Protein AF-A0A519J2W8-F1 (afdb_monomer)

Sequence (100 aa):
MIGMLSAALAAVIVAIVALAGIVGWGGRVSCAQRIGLCVMAAGLVWAGPARFMGYPPGLGDLLFVAGIVIHLGAVYGPAMWRKVDALDGEADGRVSLRRR

Structure (mmCIF, N/CA/C/O backbone):
data_AF-A0A519J2W8-F1
#
_entry.id   AF-A0A519J2W8-F1
#
loop_
_atom_site.group_PDB
_atom_site.id
_atom_site.type_symbol
_atom_site.label_atom_id
_atom_site.label_alt_id
_atom_site.label_comp_id
_atom_site.label_asym_id
_atom_site.label_entity_id
_atom_site.label_seq_id
_atom_site.pdbx_PDB_ins_code
_atom_site.Cartn_x
_atom_site.Cartn_y
_atom_site.Cartn_z
_atom_site.occupancy
_atom_site.B_iso_or_equiv
_atom_site.auth_seq_id
_atom_site.auth_comp_id
_atom_site.auth_asym_id
_atom_site.auth_atom_id
_atom_site.pdbx_PDB_model_num
ATOM 1 N N . MET A 1 1 ? 13.151 12.698 -20.602 1.00 57.22 1 MET A N 1
ATOM 2 C CA . MET A 1 1 ? 12.209 13.508 -19.788 1.00 57.22 1 MET A CA 1
ATOM 3 C C . MET A 1 1 ? 11.157 12.664 -19.073 1.00 57.22 1 MET A C 1
ATOM 5 O O . MET A 1 1 ? 11.083 12.752 -17.857 1.00 57.22 1 MET A O 1
ATOM 9 N N . ILE A 1 2 ? 10.398 11.810 -19.770 1.00 64.00 2 ILE A N 1
ATOM 10 C CA . ILE A 1 2 ? 9.303 11.018 -19.165 1.00 64.00 2 ILE A CA 1
ATOM 11 C C . ILE A 1 2 ? 9.792 10.057 -18.059 1.00 64.00 2 ILE A C 1
ATOM 13 O O . ILE A 1 2 ? 9.179 9.984 -16.997 1.00 64.00 2 ILE A O 1
ATOM 17 N N . GLY A 1 3 ? 10.941 9.395 -18.243 1.00 59.34 3 GLY A N 1
ATOM 18 C CA . GLY A 1 3 ? 11.520 8.510 -17.218 1.00 59.34 3 GLY A CA 1
ATOM 19 C C . GLY A 1 3 ? 11.978 9.231 -15.941 1.00 59.34 3 GLY A C 1
ATOM 20 O O . GLY A 1 3 ? 11.815 8.703 -14.846 1.00 59.34 3 GLY A O 1
ATOM 21 N N . MET A 1 4 ? 12.477 10.469 -16.053 1.00 63.38 4 MET A N 1
ATOM 22 C CA . MET A 1 4 ? 12.866 11.280 -14.888 1.00 63.38 4 MET A CA 1
ATOM 23 C C . MET A 1 4 ? 11.647 11.771 -14.105 1.00 63.38 4 MET A C 1
ATOM 25 O O . MET A 1 4 ? 11.649 11.702 -12.882 1.00 63.38 4 MET A O 1
ATOM 29 N N . LEU A 1 5 ? 10.592 12.211 -14.801 1.00 63.22 5 LEU A N 1
ATOM 30 C CA . LEU A 1 5 ? 9.321 12.602 -14.173 1.00 63.22 5 LEU A CA 1
ATOM 31 C C . LEU A 1 5 ? 8.696 11.440 -13.398 1.00 63.22 5 LEU A C 1
ATOM 33 O O . LEU A 1 5 ? 8.178 11.616 -12.304 1.00 63.22 5 LEU A O 1
ATOM 37 N N . SER A 1 6 ? 8.816 10.241 -13.947 1.00 62.03 6 SER A N 1
ATOM 38 C CA . SER A 1 6 ? 8.302 9.004 -13.370 1.00 62.03 6 SER A CA 1
ATOM 39 C C . SER A 1 6 ? 9.054 8.540 -12.134 1.00 62.03 6 SER A C 1
ATOM 41 O O . SER A 1 6 ? 8.445 8.189 -11.125 1.00 62.03 6 SER A O 1
ATOM 43 N N . ALA A 1 7 ? 10.385 8.585 -12.192 1.00 65.62 7 ALA A N 1
ATOM 44 C CA . ALA A 1 7 ? 11.236 8.304 -11.046 1.00 65.62 7 ALA A CA 1
ATOM 45 C C . ALA A 1 7 ? 11.028 9.342 -9.932 1.00 65.62 7 ALA A C 1
ATOM 47 O O . ALA A 1 7 ? 10.941 8.975 -8.763 1.00 65.62 7 ALA A O 1
ATOM 48 N N . ALA A 1 8 ? 10.876 10.622 -10.290 1.00 66.94 8 ALA A N 1
ATOM 49 C CA . ALA A 1 8 ? 10.555 11.682 -9.340 1.00 66.94 8 ALA A CA 1
ATOM 50 C C . ALA A 1 8 ? 9.183 11.460 -8.688 1.00 66.94 8 ALA A C 1
ATOM 52 O O . ALA A 1 8 ? 9.062 11.578 -7.472 1.00 66.94 8 ALA A O 1
ATOM 53 N N . LEU A 1 9 ? 8.168 11.064 -9.462 1.00 66.81 9 LEU A N 1
ATOM 54 C CA . LEU A 1 9 ? 6.841 10.748 -8.935 1.00 66.81 9 LEU A CA 1
ATOM 55 C C . LEU A 1 9 ? 6.890 9.557 -7.967 1.00 66.81 9 LEU A C 1
ATOM 57 O O . LEU A 1 9 ? 6.323 9.624 -6.879 1.00 66.81 9 LEU A O 1
ATOM 61 N N . ALA A 1 10 ? 7.613 8.492 -8.325 1.00 66.25 10 ALA A N 1
ATOM 62 C CA . ALA A 1 10 ? 7.809 7.337 -7.454 1.00 66.25 10 ALA A CA 1
ATOM 63 C C . ALA A 1 10 ? 8.539 7.723 -6.158 1.00 66.25 10 ALA A C 1
ATOM 65 O O . ALA A 1 10 ? 8.106 7.334 -5.076 1.00 66.25 10 ALA A O 1
ATOM 66 N N . ALA A 1 11 ? 9.592 8.540 -6.244 1.00 68.38 11 ALA A N 1
ATOM 67 C CA . ALA A 1 11 ? 10.324 9.036 -5.082 1.00 68.38 11 ALA A CA 1
ATOM 68 C C . ALA A 1 11 ? 9.446 9.906 -4.170 1.00 68.38 11 ALA A C 1
ATOM 70 O O . ALA A 1 11 ? 9.509 9.767 -2.953 1.00 68.38 11 ALA A O 1
ATOM 71 N N . VAL A 1 12 ? 8.583 10.751 -4.742 1.00 70.25 12 VAL A N 1
ATOM 72 C CA . VAL A 1 12 ? 7.613 11.556 -3.987 1.00 70.25 12 VAL A CA 1
ATOM 73 C C . VAL A 1 12 ? 6.585 10.663 -3.294 1.00 70.25 12 VAL A C 1
ATOM 75 O O . VAL A 1 12 ? 6.322 10.858 -2.111 1.00 70.25 12 VAL A O 1
ATOM 78 N N . ILE A 1 13 ? 6.047 9.646 -3.975 1.00 70.44 13 ILE A N 1
ATOM 79 C CA . ILE A 1 13 ? 5.098 8.702 -3.365 1.00 70.44 13 ILE A CA 1
ATOM 80 C C . ILE A 1 13 ? 5.771 7.930 -2.225 1.00 70.44 13 ILE A C 1
ATOM 82 O O . ILE A 1 13 ? 5.209 7.839 -1.138 1.00 70.44 13 ILE A O 1
ATOM 86 N N . VAL A 1 14 ? 6.995 7.438 -2.425 1.00 71.75 14 VAL A N 1
ATOM 87 C CA . VAL A 1 14 ? 7.770 6.754 -1.378 1.00 71.75 14 VAL A CA 1
ATOM 88 C C . VAL A 1 14 ? 8.081 7.696 -0.211 1.00 71.75 14 VAL A C 1
ATOM 90 O O . VAL A 1 14 ? 7.949 7.288 0.939 1.00 71.75 14 VAL A O 1
ATOM 93 N N . ALA A 1 15 ? 8.431 8.957 -0.473 1.00 66.44 15 ALA A N 1
ATOM 9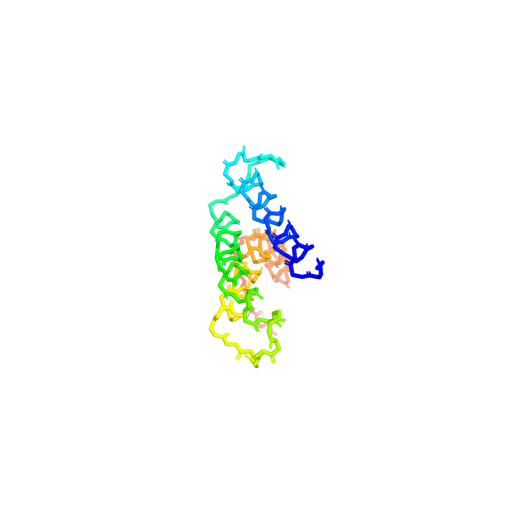4 C CA . ALA A 1 15 ? 8.692 9.955 0.562 1.00 66.44 15 ALA A CA 1
ATOM 95 C C . ALA A 1 15 ? 7.433 10.288 1.372 1.00 66.44 15 ALA A C 1
ATOM 97 O O . ALA A 1 15 ? 7.501 10.363 2.595 1.00 66.44 15 ALA A O 1
ATOM 98 N N . ILE A 1 16 ? 6.275 10.424 0.720 1.00 67.12 16 ILE A N 1
ATOM 99 C CA . ILE A 1 16 ? 4.982 10.631 1.388 1.00 67.12 16 ILE A CA 1
ATOM 100 C C . ILE A 1 16 ? 4.618 9.405 2.227 1.00 67.12 16 ILE A C 1
ATOM 102 O O . ILE A 1 16 ? 4.200 9.547 3.372 1.00 67.12 16 ILE A O 1
ATOM 106 N N . VAL A 1 17 ? 4.827 8.201 1.696 1.00 65.19 17 VAL A N 1
ATOM 107 C CA . VAL A 1 17 ? 4.604 6.947 2.421 1.00 65.19 17 VAL A CA 1
ATOM 108 C C . VAL A 1 17 ? 5.532 6.834 3.637 1.00 65.19 17 VAL A C 1
ATOM 110 O O . VAL A 1 17 ? 5.082 6.447 4.715 1.00 65.19 17 VAL A O 1
ATOM 113 N N . ALA A 1 18 ? 6.800 7.223 3.504 1.00 65.38 18 ALA A N 1
ATOM 114 C CA . ALA A 1 18 ? 7.758 7.266 4.602 1.00 65.38 18 ALA A CA 1
ATOM 115 C C . ALA A 1 18 ? 7.385 8.337 5.644 1.00 65.38 18 ALA A C 1
ATOM 117 O O . ALA A 1 18 ? 7.403 8.065 6.840 1.00 65.38 18 ALA A O 1
ATOM 118 N N . LEU A 1 19 ? 6.972 9.534 5.224 1.00 64.12 19 LEU A N 1
ATOM 119 C CA . LEU A 1 19 ? 6.521 10.602 6.124 1.00 64.12 19 LEU A CA 1
ATOM 120 C C . LEU A 1 19 ? 5.238 10.212 6.877 1.00 64.12 19 LEU A C 1
ATOM 122 O O . LEU A 1 19 ? 5.155 10.368 8.096 1.00 64.12 19 LEU A O 1
ATOM 126 N N . ALA A 1 20 ? 4.257 9.634 6.190 1.00 61.81 20 ALA A N 1
ATOM 127 C CA . ALA A 1 20 ? 3.012 9.191 6.809 1.00 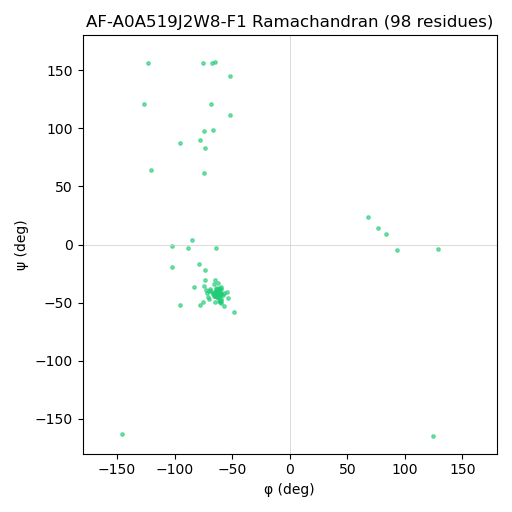61.81 20 ALA A CA 1
ATOM 128 C C . ALA A 1 20 ? 3.230 7.967 7.719 1.00 61.81 20 ALA A C 1
ATOM 130 O O . ALA A 1 20 ? 2.764 7.938 8.856 1.00 61.81 20 ALA A O 1
ATOM 131 N N . GLY A 1 21 ? 3.966 6.958 7.244 1.00 57.69 21 GLY A N 1
ATOM 132 C CA . GLY A 1 21 ? 4.144 5.680 7.934 1.00 57.69 21 GLY A CA 1
ATOM 133 C C . GLY A 1 21 ? 5.230 5.675 9.013 1.00 57.69 21 GLY A C 1
ATOM 134 O O . GLY A 1 21 ? 5.060 5.025 10.044 1.00 57.69 21 GLY A O 1
ATOM 135 N N . ILE A 1 22 ? 6.342 6.384 8.807 1.00 59.84 22 ILE A N 1
ATOM 136 C CA . ILE A 1 22 ? 7.493 6.393 9.728 1.00 59.84 22 ILE A CA 1
ATOM 137 C C . ILE A 1 22 ? 7.391 7.580 10.682 1.00 59.84 22 ILE A C 1
ATOM 139 O O . ILE A 1 22 ? 7.423 7.382 11.897 1.00 59.84 22 ILE A O 1
ATOM 143 N N . VAL A 1 23 ? 7.204 8.790 10.143 1.00 59.31 23 VAL A N 1
ATOM 144 C CA . VAL A 1 23 ? 7.177 10.034 10.937 1.00 59.31 23 VAL A CA 1
ATOM 145 C C . VAL A 1 23 ? 5.831 10.227 11.650 1.00 59.31 23 VAL A C 1
ATOM 147 O O . VAL A 1 23 ? 5.750 10.967 12.626 1.00 59.31 23 VAL A O 1
ATOM 150 N N . GLY A 1 24 ? 4.775 9.513 11.238 1.00 59.34 24 GLY A N 1
ATOM 151 C CA . GLY A 1 24 ? 3.440 9.655 11.833 1.00 59.34 24 GLY A CA 1
ATOM 152 C C . GLY A 1 24 ? 2.809 11.013 11.522 1.00 59.34 24 GLY A C 1
ATOM 153 O O . GLY A 1 24 ? 1.958 11.501 12.270 1.00 59.34 24 GLY A O 1
ATOM 154 N N . TRP A 1 25 ? 3.248 11.642 10.430 1.00 52.31 25 TRP A N 1
ATOM 155 C CA . TRP A 1 25 ? 2.744 12.930 9.984 1.00 52.31 25 TRP A CA 1
ATOM 156 C C . TRP A 1 25 ? 1.282 12.757 9.544 1.00 52.31 25 TRP A C 1
ATOM 158 O O . TRP A 1 25 ? 1.008 12.247 8.461 1.00 52.31 25 TRP A O 1
ATOM 168 N N . GLY A 1 26 ? 0.342 13.105 10.429 1.00 54.69 26 GLY A N 1
ATOM 169 C CA . GLY A 1 26 ? -1.099 12.864 10.252 1.00 54.69 26 GLY A CA 1
ATOM 170 C C . GLY A 1 26 ? -1.802 12.173 11.431 1.00 54.69 26 GLY A C 1
ATOM 171 O O . GLY A 1 26 ? -3.022 12.039 11.398 1.00 54.69 26 GLY A O 1
ATOM 172 N N . GLY A 1 27 ? -1.078 11.762 12.483 1.00 63.03 27 GLY A N 1
ATOM 173 C CA . GLY A 1 27 ? -1.654 11.210 13.720 1.00 63.03 27 GLY A CA 1
ATOM 174 C C . GLY A 1 27 ? -1.123 9.820 14.093 1.00 63.03 27 GLY A C 1
ATOM 175 O O . GLY A 1 27 ? -0.095 9.366 13.590 1.00 63.03 27 GLY A O 1
ATOM 176 N N . ARG A 1 28 ? -1.814 9.114 15.006 1.00 64.75 28 ARG A N 1
ATOM 177 C CA . ARG A 1 28 ? -1.439 7.747 15.431 1.00 64.75 28 ARG A CA 1
ATOM 178 C C . ARG A 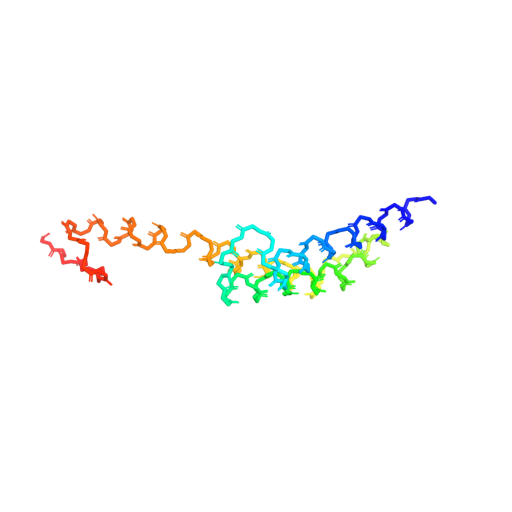1 28 ? -1.764 6.733 14.329 1.00 64.75 28 ARG A C 1
ATOM 180 O O . ARG A 1 28 ? -2.799 6.078 14.368 1.00 64.75 28 ARG A O 1
ATOM 187 N N . VAL A 1 29 ? -0.861 6.593 13.363 1.00 66.25 29 VAL A N 1
ATOM 188 C CA . VAL A 1 29 ? -0.924 5.537 12.344 1.00 66.25 29 VAL A CA 1
ATOM 189 C C . VAL A 1 29 ? -0.673 4.184 13.013 1.00 66.25 29 VAL A C 1
ATOM 191 O O . VAL A 1 29 ? 0.380 3.982 13.631 1.00 66.25 29 VAL A O 1
ATOM 194 N N . SER A 1 30 ? -1.640 3.269 12.913 1.00 74.19 30 SER A N 1
ATOM 195 C CA . SER A 1 30 ? -1.563 1.938 13.524 1.00 74.19 30 SER A CA 1
ATOM 196 C C . SER A 1 30 ? -0.486 1.077 12.855 1.00 74.19 30 SER A C 1
ATOM 198 O O . SER A 1 30 ? -0.130 1.294 11.696 1.00 74.19 30 SER A O 1
ATOM 200 N N . CYS A 1 31 ? 0.036 0.071 13.564 1.00 78.00 31 CYS A N 1
ATOM 201 C CA . CYS A 1 31 ? 1.067 -0.823 13.020 1.00 78.00 31 CYS A CA 1
ATOM 202 C C . CYS A 1 31 ? 0.629 -1.460 11.684 1.00 78.00 31 CYS A C 1
ATOM 204 O O . CYS A 1 31 ? 1.390 -1.470 10.720 1.00 78.00 31 CYS A O 1
ATOM 206 N N . ALA A 1 32 ? -0.636 -1.878 11.580 1.00 74.75 32 ALA A N 1
ATOM 207 C CA . ALA A 1 32 ? -1.198 -2.445 10.354 1.00 74.75 32 ALA A CA 1
ATOM 208 C C . ALA A 1 32 ? -1.223 -1.443 9.182 1.00 74.75 32 ALA A C 1
ATOM 210 O O . ALA A 1 32 ? -0.869 -1.799 8.059 1.00 74.75 32 ALA A O 1
ATOM 211 N N . GLN A 1 33 ? -1.566 -0.174 9.439 1.00 75.38 33 GLN A N 1
ATOM 212 C CA . GLN A 1 33 ? -1.532 0.876 8.413 1.00 75.38 33 GLN A CA 1
ATOM 213 C C . GLN A 1 33 ? -0.109 1.132 7.907 1.00 75.38 33 GLN A C 1
ATOM 215 O O . GLN A 1 33 ? 0.078 1.328 6.705 1.00 75.38 33 GLN A O 1
ATOM 220 N N . ARG A 1 34 ? 0.886 1.098 8.808 1.00 77.81 34 ARG A N 1
ATOM 221 C CA . ARG A 1 34 ? 2.310 1.241 8.464 1.00 77.81 34 ARG A CA 1
ATOM 222 C C . ARG A 1 34 ? 2.799 0.079 7.604 1.00 77.81 34 ARG A C 1
ATOM 224 O O . ARG A 1 34 ? 3.477 0.314 6.612 1.00 77.81 34 ARG A O 1
ATOM 231 N N . ILE A 1 35 ? 2.416 -1.153 7.940 1.00 81.25 35 ILE A N 1
ATOM 232 C CA . ILE A 1 35 ? 2.753 -2.338 7.141 1.00 81.25 35 ILE A CA 1
ATOM 233 C C . ILE A 1 35 ? 2.171 -2.208 5.729 1.00 81.25 35 ILE A C 1
ATOM 235 O O . ILE A 1 35 ? 2.910 -2.364 4.762 1.00 81.25 35 ILE A O 1
ATOM 239 N N . GLY A 1 36 ? 0.886 -1.854 5.598 1.00 80.75 36 GLY A N 1
ATOM 240 C CA . GLY A 1 36 ? 0.254 -1.661 4.287 1.00 80.75 36 GLY A CA 1
ATOM 241 C C . GLY A 1 36 ? 0.956 -0.597 3.440 1.00 80.75 36 GLY A C 1
ATOM 242 O O . GLY A 1 36 ? 1.247 -0.827 2.269 1.00 80.75 36 GLY A O 1
ATOM 243 N N . LEU A 1 37 ? 1.325 0.525 4.063 1.00 80.56 37 LEU A N 1
ATOM 244 C CA . LEU A 1 37 ? 2.109 1.595 3.444 1.00 80.56 37 LEU A CA 1
ATOM 245 C C . LEU A 1 37 ? 3.478 1.104 2.946 1.00 80.56 37 LEU A C 1
ATOM 247 O O . LEU A 1 37 ? 3.816 1.311 1.781 1.00 80.56 37 LEU A O 1
ATOM 251 N N . CYS A 1 38 ? 4.245 0.410 3.789 1.00 81.06 38 CYS A N 1
ATOM 252 C CA . CYS A 1 38 ? 5.558 -0.121 3.417 1.00 81.06 38 CYS A CA 1
ATOM 253 C C . CYS A 1 38 ? 5.472 -1.149 2.280 1.00 81.06 38 CYS A C 1
ATOM 255 O O . CYS A 1 38 ? 6.264 -1.093 1.341 1.00 81.06 38 CYS A O 1
ATOM 257 N N . VAL A 1 39 ? 4.499 -2.062 2.338 1.00 82.69 39 VAL A N 1
ATOM 258 C CA . VAL A 1 39 ? 4.274 -3.080 1.299 1.00 82.69 39 VAL A CA 1
ATOM 259 C C . VAL A 1 39 ? 3.870 -2.424 -0.023 1.00 82.69 39 VAL A C 1
ATOM 261 O O . VAL A 1 39 ? 4.401 -2.780 -1.074 1.00 82.69 39 VAL A O 1
ATOM 264 N N . MET A 1 40 ? 3.005 -1.406 0.027 1.00 82.88 40 MET A N 1
ATOM 265 C CA . MET A 1 40 ? 2.615 -0.628 -1.148 1.00 82.88 40 MET A CA 1
ATOM 266 C C . MET A 1 40 ? 3.829 0.075 -1.769 1.00 82.88 40 MET A C 1
ATOM 268 O O . MET A 1 40 ? 4.061 -0.049 -2.969 1.00 82.88 40 MET A O 1
ATOM 272 N N . ALA A 1 41 ? 4.646 0.768 -0.969 1.00 80.06 41 ALA A N 1
ATOM 273 C CA . ALA A 1 41 ? 5.854 1.429 -1.466 1.00 80.06 41 ALA A CA 1
ATOM 274 C C . ALA A 1 41 ? 6.857 0.438 -2.072 1.00 80.06 41 ALA A C 1
ATOM 276 O O . ALA A 1 41 ? 7.401 0.708 -3.141 1.00 80.06 41 ALA A O 1
ATOM 277 N N . ALA A 1 42 ? 7.065 -0.722 -1.443 1.00 80.19 42 ALA A N 1
ATOM 278 C CA . ALA A 1 42 ? 7.929 -1.771 -1.981 1.00 80.19 42 ALA A CA 1
ATOM 279 C C . ALA A 1 42 ? 7.427 -2.276 -3.343 1.00 80.19 42 ALA A C 1
ATOM 281 O O . ALA A 1 42 ? 8.209 -2.391 -4.288 1.00 80.19 42 ALA A O 1
ATOM 282 N N . GLY A 1 43 ? 6.116 -2.507 -3.470 1.00 82.62 43 GLY A N 1
ATOM 283 C CA . GLY A 1 43 ? 5.487 -2.875 -4.737 1.00 82.62 43 GLY A CA 1
ATOM 284 C C . GLY A 1 43 ? 5.661 -1.807 -5.815 1.00 82.62 43 GLY A C 1
ATOM 285 O O . GLY A 1 43 ? 6.001 -2.135 -6.946 1.00 82.62 43 GLY A O 1
ATOM 286 N N . LEU A 1 44 ? 5.521 -0.526 -5.463 1.00 80.81 44 LEU A N 1
ATOM 287 C CA . LEU A 1 44 ? 5.702 0.585 -6.399 1.00 80.81 44 LEU A CA 1
ATOM 288 C C . LEU A 1 44 ? 7.150 0.703 -6.893 1.00 80.81 44 LEU A C 1
ATOM 290 O O . LEU A 1 44 ? 7.374 0.880 -8.088 1.00 80.81 44 LEU A O 1
ATOM 294 N N . VAL A 1 45 ? 8.129 0.595 -5.991 1.00 82.69 45 VAL A N 1
ATOM 295 C CA . VAL A 1 45 ? 9.558 0.657 -6.341 1.00 82.69 45 VAL A CA 1
ATOM 296 C C . VAL A 1 45 ? 9.946 -0.517 -7.237 1.00 82.69 45 VAL A C 1
ATOM 298 O O . VAL A 1 45 ? 10.716 -0.342 -8.179 1.00 82.69 45 VAL A O 1
ATOM 301 N N . TRP A 1 46 ? 9.382 -1.698 -6.983 1.00 82.88 46 TRP A N 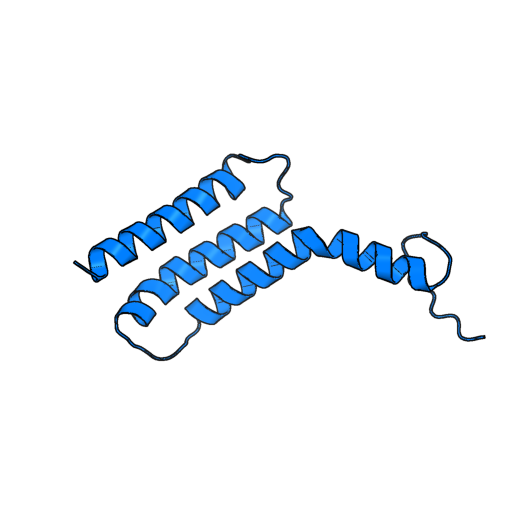1
ATOM 302 C CA . TRP A 1 46 ? 9.654 -2.886 -7.783 1.00 82.88 46 TRP A CA 1
ATOM 303 C C . TRP A 1 46 ? 8.938 -2.853 -9.143 1.00 82.88 46 TRP A C 1
ATOM 305 O O . TRP A 1 46 ? 9.560 -3.068 -10.182 1.00 82.88 46 TRP A O 1
ATOM 315 N N . ALA A 1 47 ? 7.637 -2.564 -9.167 1.00 82.50 47 ALA A N 1
ATOM 316 C CA . ALA A 1 47 ? 6.838 -2.574 -10.391 1.00 82.50 47 ALA A CA 1
ATOM 317 C C . ALA A 1 47 ? 7.110 -1.365 -11.288 1.00 82.50 47 ALA A C 1
ATOM 319 O O . ALA A 1 47 ? 7.091 -1.500 -12.511 1.00 82.50 47 ALA A O 1
ATOM 320 N N . GLY A 1 48 ? 7.372 -0.195 -10.698 1.00 78.50 48 GLY A N 1
ATOM 321 C CA . GLY A 1 48 ? 7.463 1.091 -11.386 1.00 78.50 48 GLY A CA 1
ATOM 322 C C . GLY A 1 48 ? 8.341 1.050 -12.639 1.00 78.50 48 GLY A C 1
ATOM 323 O O . GLY A 1 48 ? 7.823 1.301 -13.727 1.00 78.50 48 GLY A O 1
ATOM 324 N N . PRO A 1 49 ? 9.630 0.671 -12.543 1.00 80.88 49 PRO A N 1
ATOM 325 C CA . PRO A 1 49 ? 10.514 0.601 -13.706 1.00 80.88 49 PRO A CA 1
ATOM 326 C C . PRO A 1 49 ? 9.991 -0.323 -14.816 1.00 80.88 49 PRO A C 1
ATOM 328 O O . PRO A 1 49 ? 10.027 0.044 -15.990 1.00 80.88 49 PRO A O 1
ATOM 331 N N . ALA A 1 50 ? 9.450 -1.491 -14.453 1.00 80.88 50 ALA A N 1
ATOM 332 C CA . ALA A 1 50 ? 8.906 -2.449 -15.412 1.00 80.88 50 ALA A CA 1
ATOM 333 C C . ALA A 1 50 ? 7.652 -1.904 -16.121 1.00 80.88 50 ALA A C 1
ATOM 335 O O . ALA A 1 50 ? 7.541 -2.019 -17.342 1.00 80.88 50 ALA A O 1
ATOM 336 N N . ARG A 1 51 ? 6.743 -1.238 -15.390 1.00 81.69 51 ARG A N 1
ATOM 337 C CA . ARG A 1 51 ? 5.578 -0.551 -15.980 1.00 81.69 51 ARG A CA 1
ATOM 338 C C . ARG A 1 51 ? 6.007 0.548 -16.948 1.00 81.69 51 ARG A C 1
ATOM 340 O O . ARG A 1 51 ? 5.431 0.665 -18.025 1.00 81.69 51 ARG A O 1
ATOM 347 N N . PHE A 1 52 ? 7.036 1.321 -16.595 1.00 76.50 52 PHE A N 1
ATOM 348 C CA . PHE A 1 52 ? 7.544 2.401 -17.447 1.00 76.50 52 PHE A CA 1
ATOM 349 C C . PHE A 1 52 ? 8.140 1.922 -18.762 1.00 76.50 52 PHE A C 1
ATOM 351 O O . PHE A 1 52 ? 8.065 2.630 -19.762 1.00 76.50 52 PHE A O 1
ATOM 358 N N . MET A 1 53 ? 8.702 0.720 -18.770 1.00 81.88 53 MET A N 1
ATOM 359 C CA . MET A 1 53 ? 9.217 0.085 -19.978 1.00 81.88 53 MET A CA 1
ATOM 360 C C . MET A 1 53 ? 8.134 -0.674 -20.766 1.00 81.88 53 MET A C 1
ATOM 362 O O . MET A 1 53 ? 8.450 -1.307 -21.768 1.00 81.88 53 MET A O 1
ATOM 366 N N . GLY A 1 54 ? 6.865 -0.615 -20.341 1.00 83.50 54 GLY A N 1
ATOM 367 C CA . GLY A 1 54 ? 5.743 -1.244 -21.040 1.00 83.50 54 GLY A CA 1
ATOM 368 C C . GLY A 1 54 ? 5.642 -2.761 -20.855 1.00 83.50 54 GLY A C 1
ATOM 369 O O . GLY A 1 54 ? 4.908 -3.411 -21.597 1.00 83.50 54 GLY A O 1
ATOM 370 N N . TYR A 1 55 ? 6.350 -3.345 -19.882 1.00 85.12 55 TYR A N 1
ATOM 371 C CA . TYR A 1 55 ? 6.228 -4.776 -19.585 1.00 85.12 55 TYR A CA 1
ATOM 372 C C . TYR A 1 55 ? 4.819 -5.120 -19.077 1.00 85.12 55 TYR A C 1
ATOM 374 O O . TYR A 1 55 ? 4.140 -4.243 -18.550 1.00 85.12 55 TYR A O 1
ATOM 382 N N . PRO A 1 56 ? 4.352 -6.377 -19.184 1.00 89.88 56 PRO A N 1
ATOM 383 C CA . PRO A 1 56 ? 3.055 -6.822 -18.652 1.00 89.88 56 PRO A CA 1
ATOM 384 C C . PRO A 1 56 ? 3.067 -6.992 -17.118 1.00 89.88 56 PRO A C 1
ATOM 386 O O . PRO A 1 56 ? 4.158 -7.148 -16.566 1.00 89.88 56 PRO A O 1
ATOM 389 N N . PRO A 1 57 ? 1.910 -6.924 -16.416 1.00 89.81 57 PRO A N 1
ATOM 390 C CA . PRO A 1 57 ? 1.805 -6.978 -14.945 1.00 89.81 57 PRO A CA 1
ATOM 391 C C . PRO A 1 57 ? 2.533 -8.165 -14.311 1.00 89.81 57 PRO A C 1
ATOM 393 O O . PRO A 1 57 ? 2.559 -9.251 -14.884 1.00 89.81 57 PRO A O 1
ATOM 396 N N . GLY A 1 58 ? 3.114 -7.966 -13.125 1.00 89.62 58 GLY A N 1
ATOM 397 C CA . GLY A 1 58 ? 3.894 -8.994 -12.433 1.00 89.62 58 GLY A CA 1
ATOM 398 C C . GLY A 1 58 ? 3.782 -8.950 -10.908 1.00 89.62 58 GLY A C 1
ATOM 399 O O . GLY A 1 58 ? 2.883 -8.334 -10.339 1.00 89.62 58 GLY A O 1
ATOM 400 N N . LEU A 1 59 ? 4.722 -9.611 -10.227 1.00 88.56 59 LEU A N 1
ATOM 401 C CA . LEU A 1 59 ? 4.712 -9.748 -8.763 1.00 88.56 59 LEU A CA 1
ATOM 402 C C . LEU A 1 59 ? 4.812 -8.407 -8.021 1.00 88.56 59 LEU A C 1
ATOM 404 O O . LEU A 1 59 ? 4.208 -8.255 -6.963 1.00 88.56 59 LEU A O 1
ATOM 408 N N . GLY A 1 60 ? 5.522 -7.421 -8.580 1.00 85.12 60 GLY A N 1
ATOM 409 C CA . GLY A 1 60 ? 5.581 -6.075 -8.002 1.00 85.12 60 GLY A CA 1
ATOM 410 C C . GLY A 1 60 ? 4.211 -5.387 -7.978 1.00 85.12 60 GLY A C 1
ATOM 411 O O . GLY A 1 60 ? 3.870 -4.729 -6.999 1.00 85.12 60 GLY A O 1
ATOM 412 N N . ASP A 1 61 ? 3.397 -5.583 -9.021 1.00 86.19 61 ASP A N 1
ATOM 413 C CA . ASP A 1 61 ? 2.039 -5.036 -9.100 1.00 86.19 61 ASP A CA 1
ATOM 414 C C . ASP A 1 61 ? 1.119 -5.711 -8.077 1.00 86.19 61 ASP A C 1
ATOM 416 O O . ASP A 1 61 ? 0.343 -5.043 -7.395 1.00 86.19 61 ASP A O 1
ATOM 420 N N . LEU A 1 62 ? 1.260 -7.030 -7.903 1.00 90.25 62 LEU A N 1
ATOM 421 C CA . LEU A 1 62 ? 0.546 -7.771 -6.864 1.00 90.25 62 LEU A CA 1
ATOM 422 C C . LEU A 1 62 ? 0.916 -7.263 -5.464 1.00 90.25 62 LEU A C 1
ATOM 424 O O . LEU A 1 62 ? 0.036 -7.071 -4.627 1.00 90.25 62 LEU A O 1
ATOM 428 N N . LEU A 1 63 ? 2.203 -7.004 -5.222 1.00 86.81 63 LEU A N 1
ATOM 429 C CA . LEU A 1 63 ? 2.690 -6.468 -3.953 1.00 86.81 63 LEU A CA 1
ATOM 430 C C . LEU A 1 63 ? 2.144 -5.056 -3.693 1.00 86.81 63 LEU A C 1
ATOM 432 O O . LEU A 1 63 ? 1.716 -4.754 -2.580 1.00 86.81 63 LEU A O 1
ATOM 436 N N . PHE A 1 64 ? 2.086 -4.217 -4.729 1.00 84.88 64 PHE A N 1
ATOM 437 C CA . PHE A 1 64 ? 1.492 -2.884 -4.650 1.00 84.88 64 PHE A CA 1
ATOM 438 C C . PHE A 1 64 ? 0.008 -2.953 -4.260 1.00 84.88 64 PHE A C 1
ATOM 440 O O . PHE A 1 64 ? -0.415 -2.304 -3.300 1.00 84.88 64 PHE A O 1
ATOM 447 N N . VAL A 1 65 ? -0.770 -3.800 -4.943 1.00 89.44 65 VAL A N 1
ATOM 448 C CA . VAL A 1 65 ? -2.199 -4.004 -4.657 1.00 89.44 65 VAL A CA 1
ATOM 449 C C . VAL A 1 65 ? -2.413 -4.596 -3.263 1.00 89.44 65 VAL A C 1
ATOM 451 O O . VAL A 1 65 ? -3.290 -4.138 -2.533 1.00 89.44 65 VAL A O 1
ATOM 454 N N . ALA A 1 66 ? -1.592 -5.561 -2.844 1.00 87.88 66 ALA A N 1
ATOM 455 C CA . ALA A 1 66 ? -1.656 -6.124 -1.497 1.00 87.88 66 ALA A CA 1
ATOM 456 C C . ALA A 1 66 ? -1.436 -5.046 -0.423 1.00 87.88 66 ALA A C 1
ATOM 458 O O . ALA A 1 66 ? -2.184 -4.985 0.553 1.00 87.88 66 ALA A O 1
ATOM 459 N N . GLY A 1 67 ? -0.468 -4.149 -0.629 1.00 84.88 67 GLY A N 1
ATOM 460 C CA . GLY A 1 67 ? -0.235 -3.009 0.256 1.00 84.88 67 GLY A CA 1
ATOM 461 C C . GLY A 1 67 ? -1.447 -2.080 0.370 1.00 84.88 67 GLY A C 1
ATOM 462 O O . GLY A 1 67 ? -1.825 -1.702 1.481 1.00 84.88 67 GLY A O 1
ATOM 463 N N . ILE A 1 68 ? -2.112 -1.787 -0.755 1.00 83.62 68 ILE A N 1
ATOM 464 C CA . ILE A 1 68 ? -3.361 -1.006 -0.788 1.00 83.62 68 ILE A CA 1
ATOM 465 C C . ILE A 1 68 ? -4.455 -1.686 0.039 1.00 83.62 68 ILE A C 1
ATOM 467 O O . ILE A 1 68 ? -5.086 -1.037 0.873 1.00 83.62 68 ILE A O 1
ATOM 471 N N . VAL A 1 69 ? -4.667 -2.990 -0.158 1.00 87.00 69 VAL A N 1
ATOM 472 C CA . VAL A 1 69 ? -5.703 -3.753 0.556 1.00 87.00 69 VAL A CA 1
ATOM 473 C C . VAL A 1 69 ? -5.439 -3.767 2.059 1.00 87.00 69 VAL A C 1
ATOM 475 O O . VAL A 1 69 ? -6.354 -3.508 2.839 1.00 87.00 69 VAL A O 1
ATOM 478 N N . ILE A 1 70 ? -4.195 -4.008 2.479 1.00 84.88 70 ILE A N 1
ATOM 479 C CA . ILE A 1 70 ? -3.815 -3.995 3.899 1.00 84.88 70 ILE A CA 1
ATOM 480 C C . ILE A 1 70 ? -4.046 -2.605 4.498 1.00 84.88 70 ILE A C 1
ATOM 482 O O . ILE A 1 70 ? -4.607 -2.487 5.587 1.00 84.88 70 ILE A O 1
ATOM 486 N N . HIS A 1 71 ? -3.649 -1.545 3.789 1.00 81.75 71 HIS A N 1
ATOM 487 C CA . HIS A 1 71 ? -3.817 -0.180 4.272 1.00 81.75 71 HIS A CA 1
ATOM 488 C C . HIS A 1 71 ? -5.299 0.198 4.407 1.00 81.75 71 HIS A C 1
ATOM 490 O O . HIS A 1 71 ? -5.725 0.644 5.473 1.00 81.75 71 HIS A O 1
ATOM 496 N N . LEU A 1 72 ? -6.102 -0.041 3.368 1.00 82.31 72 LEU A N 1
ATOM 497 C CA . LEU A 1 72 ? -7.544 0.213 3.380 1.00 82.31 72 LEU A CA 1
ATOM 498 C C . LEU A 1 72 ? -8.257 -0.623 4.441 1.00 82.31 72 LEU A C 1
ATOM 500 O O . LEU A 1 72 ? -9.094 -0.095 5.167 1.00 82.31 72 LEU A O 1
ATOM 504 N N . GLY A 1 73 ? -7.898 -1.899 4.579 1.00 82.88 73 GLY A N 1
ATOM 505 C CA . GLY A 1 73 ? -8.424 -2.773 5.623 1.00 82.88 73 GLY A CA 1
ATOM 506 C C . GLY A 1 73 ? -8.091 -2.256 7.020 1.00 82.88 73 GLY A C 1
ATOM 507 O O . GLY A 1 73 ? -8.938 -2.274 7.905 1.00 82.88 73 GLY A O 1
ATOM 508 N N . ALA A 1 74 ? -6.898 -1.705 7.225 1.00 82.56 74 ALA A N 1
ATOM 509 C CA . ALA A 1 74 ? -6.525 -1.131 8.511 1.00 82.56 74 ALA A CA 1
ATOM 510 C C . ALA A 1 74 ? -7.213 0.221 8.798 1.00 82.56 74 ALA A C 1
ATOM 512 O O . ALA A 1 74 ? -7.473 0.534 9.958 1.00 82.56 74 ALA A O 1
ATOM 513 N N . VAL A 1 75 ? -7.517 1.020 7.767 1.00 81.19 75 VAL A N 1
ATOM 514 C CA . VAL A 1 75 ? -8.233 2.306 7.894 1.00 81.19 75 VAL A CA 1
ATOM 515 C C . VAL A 1 75 ? -9.735 2.092 8.092 1.00 81.19 75 VAL A C 1
ATOM 517 O O . VAL A 1 75 ? -10.324 2.630 9.028 1.00 81.19 75 VAL A O 1
ATOM 520 N N . TYR A 1 76 ? -10.361 1.313 7.213 1.00 79.69 76 TYR A N 1
ATOM 521 C CA . TYR A 1 76 ? -11.815 1.180 7.127 1.00 79.69 76 TYR A CA 1
ATOM 522 C C . TYR A 1 76 ? -12.349 -0.102 7.757 1.00 79.69 76 TYR A C 1
ATOM 524 O O . TYR A 1 76 ? -13.524 -0.145 8.114 1.00 79.69 76 TYR A O 1
ATOM 532 N N . GLY A 1 77 ? -11.514 -1.125 7.951 1.00 80.50 77 GLY A N 1
ATOM 533 C CA . GLY A 1 77 ? -11.919 -2.405 8.535 1.00 80.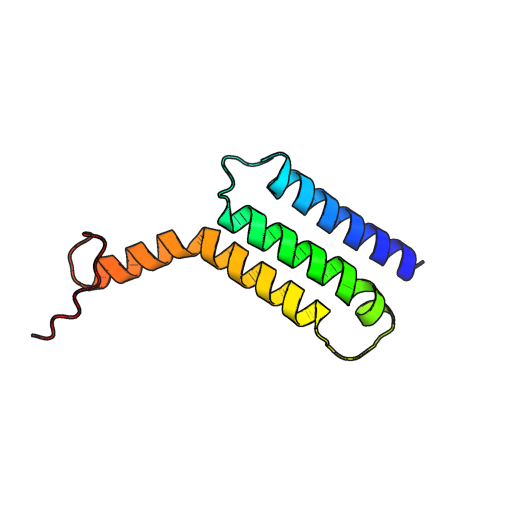50 77 GLY A CA 1
ATOM 534 C C . GLY A 1 77 ? -12.615 -2.268 9.887 1.00 80.50 77 GLY A C 1
ATOM 535 O O . GLY A 1 77 ? -13.691 -2.839 10.034 1.00 80.50 77 GLY A O 1
ATOM 536 N N . PRO A 1 78 ? -12.120 -1.460 10.847 1.00 78.94 78 PRO A N 1
ATOM 537 C CA . PRO A 1 78 ? -12.823 -1.255 12.113 1.00 78.94 78 PRO A CA 1
ATOM 538 C C . PRO A 1 78 ? -14.218 -0.635 11.942 1.00 78.94 78 PRO A C 1
ATOM 540 O O . PRO A 1 78 ? -15.154 -1.007 12.645 1.00 78.94 78 PRO A O 1
ATOM 543 N N . ALA A 1 79 ? -14.379 0.299 11.000 1.00 78.94 79 ALA A N 1
ATOM 544 C CA . ALA A 1 79 ? -15.667 0.934 10.723 1.00 78.94 79 ALA A CA 1
ATOM 545 C C . ALA A 1 79 ? -16.632 -0.01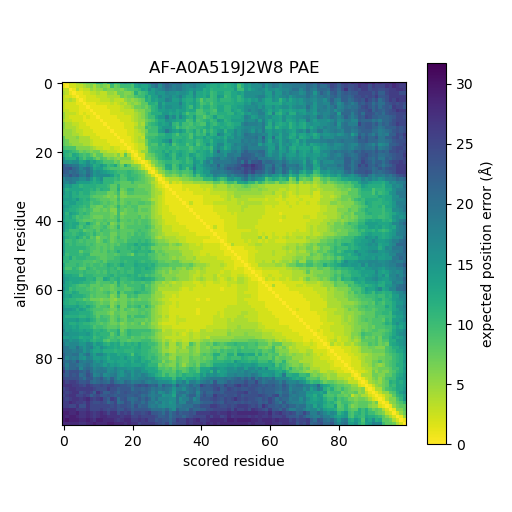9 10.002 1.00 78.94 79 ALA A C 1
ATOM 547 O O . ALA A 1 79 ? -17.821 -0.041 10.313 1.00 78.94 79 ALA A O 1
ATOM 548 N N . MET A 1 80 ? -16.123 -0.824 9.065 1.00 78.06 80 MET A N 1
ATOM 549 C CA . MET A 1 80 ? -16.890 -1.882 8.409 1.00 78.06 80 MET A CA 1
ATOM 550 C C . MET A 1 80 ? -17.323 -2.944 9.415 1.00 78.06 80 MET A C 1
ATOM 552 O O . MET A 1 80 ? -18.493 -3.305 9.430 1.00 78.06 80 MET A O 1
ATOM 556 N N . TRP A 1 81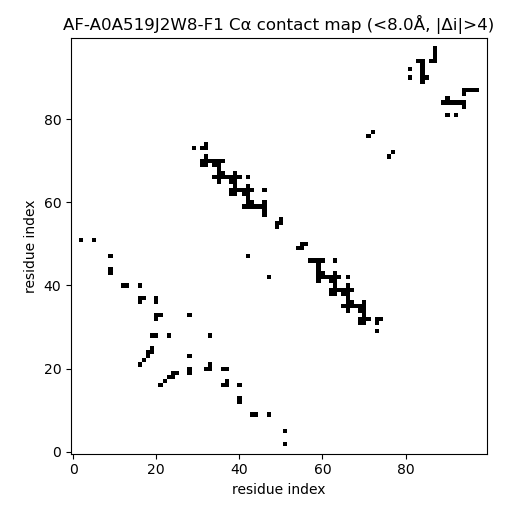 ? -16.420 -3.378 10.297 1.00 77.94 81 TRP A N 1
ATOM 557 C CA . TRP A 1 81 ? -16.719 -4.365 11.328 1.00 77.94 81 TRP A CA 1
ATOM 558 C C . TRP A 1 81 ? -17.826 -3.880 12.254 1.00 77.94 81 TRP A C 1
ATOM 560 O O . TRP A 1 81 ? -18.802 -4.587 12.422 1.00 77.94 81 TRP A O 1
ATOM 570 N N . ARG A 1 82 ? -17.759 -2.636 12.747 1.00 77.25 82 ARG A N 1
ATOM 571 C CA . ARG A 1 82 ? -18.837 -2.053 13.569 1.00 77.25 82 ARG A CA 1
ATOM 572 C C . ARG A 1 82 ? -20.185 -1.995 12.857 1.00 77.25 82 ARG A C 1
ATOM 574 O O . ARG A 1 82 ? -21.213 -2.152 13.499 1.00 77.25 82 ARG A O 1
ATOM 581 N N . LYS A 1 83 ? -20.194 -1.733 11.547 1.00 78.19 83 LYS A N 1
ATOM 582 C CA . LYS A 1 83 ? -21.437 -1.750 10.769 1.00 78.19 83 LYS A CA 1
ATOM 583 C C . LYS A 1 83 ? -21.993 -3.158 10.620 1.00 78.19 83 LYS A C 1
ATOM 585 O O . LYS A 1 83 ? -23.203 -3.295 10.639 1.00 78.19 83 LYS A O 1
ATOM 590 N N . VAL A 1 84 ? -21.129 -4.156 10.438 1.00 77.88 84 VAL A N 1
ATOM 591 C CA . VAL A 1 84 ? -21.530 -5.566 10.340 1.00 77.88 84 VAL A CA 1
ATOM 592 C C . VAL A 1 84 ? -22.005 -6.093 11.691 1.00 77.88 84 VAL A C 1
ATOM 594 O O . VAL A 1 84 ? -23.003 -6.797 11.730 1.00 77.88 84 VAL A O 1
ATOM 597 N N . ASP A 1 85 ? -21.327 -5.716 12.771 1.00 70.62 85 ASP A N 1
ATOM 598 C CA . ASP A 1 85 ? -21.692 -6.020 14.155 1.00 70.62 85 ASP A CA 1
ATOM 599 C C . ASP A 1 85 ? -23.105 -5.504 14.451 1.00 70.62 85 ASP A C 1
ATOM 601 O O . ASP A 1 85 ? -24.009 -6.280 14.705 1.00 70.62 85 ASP A O 1
ATOM 605 N N . ALA A 1 86 ? -23.358 -4.219 14.184 1.00 72.88 86 ALA A N 1
ATOM 606 C CA . ALA A 1 86 ? -24.666 -3.600 14.395 1.00 72.88 86 ALA A CA 1
ATOM 607 C C . ALA A 1 86 ? -25.818 -4.158 13.524 1.00 72.88 86 ALA A C 1
ATOM 609 O O . ALA A 1 86 ? -26.954 -3.700 13.671 1.00 72.88 86 ALA A O 1
ATOM 610 N N . LEU A 1 87 ? -25.568 -5.101 12.600 1.00 76.31 87 LEU A N 1
ATOM 611 C CA . LEU A 1 87 ? -26.632 -5.743 11.816 1.00 76.31 87 LEU A CA 1
ATOM 612 C C . LEU A 1 87 ? -27.452 -6.749 12.629 1.00 76.31 87 LEU A C 1
ATOM 614 O O . LEU A 1 87 ? -28.577 -7.043 12.226 1.00 76.31 87 LEU A O 1
ATOM 618 N N . ASP A 1 88 ? -26.929 -7.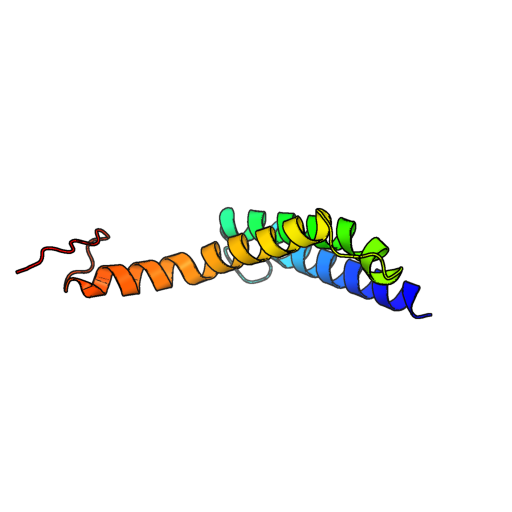280 13.734 1.00 65.44 88 ASP A N 1
ATOM 619 C CA . ASP A 1 88 ? -27.679 -8.200 14.599 1.00 65.44 88 ASP A CA 1
ATOM 620 C C . ASP A 1 88 ? -28.504 -7.493 15.692 1.00 65.44 88 ASP A C 1
ATOM 622 O O . ASP A 1 88 ? -29.302 -8.133 16.379 1.00 65.44 88 ASP A O 1
ATOM 626 N N . GLY A 1 89 ? -28.396 -6.162 15.775 1.00 66.25 89 GLY A N 1
ATOM 627 C CA . GLY A 1 89 ? -29.132 -5.322 16.717 1.00 66.25 89 GLY A CA 1
ATOM 628 C C . GLY A 1 89 ? -28.391 -5.044 18.027 1.00 66.25 89 GLY A C 1
ATOM 629 O O . GLY A 1 89 ? -28.877 -4.228 18.811 1.00 66.25 89 GLY A O 1
ATOM 630 N N . GLU A 1 90 ? -27.216 -5.639 18.244 1.00 67.19 90 GLU A N 1
ATOM 631 C CA . GLU A 1 90 ? -26.317 -5.338 19.359 1.00 67.19 90 GLU A CA 1
ATOM 632 C C . GLU A 1 90 ? -24.929 -4.928 18.824 1.00 67.19 90 GLU A C 1
ATOM 634 O O . GLU A 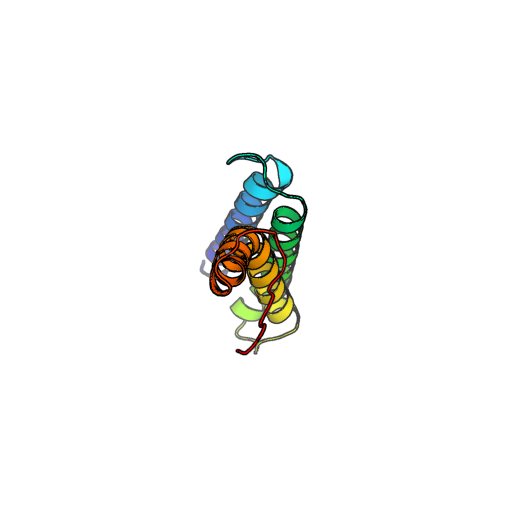1 90 ? -24.574 -5.165 17.677 1.00 67.19 90 GLU A O 1
ATOM 639 N N . ALA A 1 91 ? -24.155 -4.183 19.614 1.00 62.22 91 ALA A N 1
ATOM 640 C CA . ALA A 1 91 ? -22.796 -3.768 19.247 1.00 62.22 91 ALA A CA 1
ATOM 641 C C . ALA A 1 91 ? -21.821 -4.304 20.299 1.00 62.22 91 ALA A C 1
ATOM 643 O O . ALA A 1 91 ? -21.242 -3.539 21.077 1.00 62.22 91 ALA A O 1
ATOM 644 N N . ASP A 1 92 ? -21.732 -5.631 20.392 1.00 73.38 92 ASP A N 1
ATOM 645 C CA . ASP A 1 92 ? -20.954 -6.355 21.402 1.00 73.38 92 ASP A CA 1
ATOM 646 C C . ASP A 1 92 ? -19.609 -6.897 20.865 1.00 73.38 92 ASP A C 1
ATOM 648 O O . ASP A 1 92 ? -18.807 -7.456 21.621 1.00 73.38 92 ASP A O 1
ATOM 652 N N . GLY A 1 93 ? -19.316 -6.686 19.577 1.00 62.50 93 GLY A N 1
ATOM 653 C CA . GLY A 1 93 ? -18.130 -7.184 18.888 1.00 62.50 93 GLY A CA 1
ATOM 654 C C . GLY A 1 93 ? -18.255 -8.619 18.366 1.00 62.50 93 GLY A C 1
ATOM 655 O O . GLY A 1 93 ? -17.236 -9.185 17.945 1.00 62.50 93 GLY A O 1
ATOM 656 N N . ARG A 1 94 ? -19.447 -9.225 18.401 1.00 63.69 94 ARG A N 1
ATOM 657 C CA . ARG A 1 94 ? -19.742 -10.562 17.886 1.00 63.69 94 ARG A CA 1
ATOM 658 C C . ARG A 1 94 ? -20.915 -10.506 16.916 1.00 63.69 94 ARG A C 1
ATOM 660 O O . ARG A 1 94 ? -22.041 -10.281 17.308 1.00 63.69 94 ARG A O 1
ATOM 667 N N . VAL A 1 95 ? -20.680 -10.932 15.678 1.00 59.12 95 VAL A N 1
ATOM 668 C CA . VAL A 1 95 ? -21.768 -11.113 14.709 1.00 59.12 95 VAL A CA 1
ATOM 669 C C . VAL A 1 95 ? -22.567 -12.373 15.056 1.00 59.12 95 VAL A C 1
ATOM 671 O O . VAL A 1 95 ? -22.184 -13.495 14.704 1.00 59.12 95 VAL A O 1
ATOM 674 N N . SER A 1 96 ? -23.691 -12.202 15.742 1.00 61.31 96 SER A N 1
ATOM 675 C CA . SER A 1 96 ? -24.645 -13.259 16.062 1.00 61.31 96 SER A CA 1
ATOM 676 C C . SER A 1 96 ? -25.757 -13.272 15.004 1.00 61.31 96 SER A C 1
ATOM 678 O O . SER A 1 96 ? -26.829 -12.690 15.156 1.00 61.31 96 SER A O 1
ATOM 680 N N . LEU A 1 97 ? -25.542 -14.010 13.908 1.00 59.69 97 LEU A N 1
ATOM 681 C CA . LEU A 1 97 ? -26.602 -14.328 12.937 1.00 59.69 97 LEU A CA 1
ATOM 682 C C . LEU A 1 97 ? -27.545 -15.399 13.507 1.00 59.69 97 LEU A C 1
ATOM 684 O O . LEU A 1 97 ? -27.660 -16.508 12.977 1.00 59.69 97 LEU A O 1
ATOM 688 N N . ARG A 1 98 ? -28.224 -15.106 14.617 1.00 55.31 98 ARG A N 1
ATOM 689 C CA . ARG A 1 98 ? -29.257 -16.000 15.135 1.00 55.31 98 ARG A CA 1
ATOM 690 C C . ARG A 1 98 ? -30.518 -15.804 14.293 1.00 55.31 98 ARG A C 1
ATOM 692 O O . ARG A 1 98 ? -31.347 -14.952 14.591 1.00 55.31 98 ARG A O 1
ATOM 699 N N . ARG A 1 99 ? -30.640 -16.587 13.210 1.00 53.53 99 ARG A N 1
ATOM 700 C CA . ARG A 1 99 ? -31.891 -16.735 12.445 1.00 53.53 99 ARG A CA 1
ATOM 701 C C . ARG A 1 99 ? -33.013 -17.091 13.427 1.00 53.53 99 ARG A C 1
ATOM 703 O O . ARG A 1 99 ? -32.974 -18.173 14.014 1.00 53.53 99 ARG A O 1
ATOM 710 N N . ARG A 1 100 ? -33.955 -16.170 13.629 1.00 52.56 100 ARG A N 1
ATOM 711 C CA . ARG A 1 100 ? -35.308 -16.518 14.071 1.00 52.56 100 ARG A CA 1
ATOM 712 C C . ARG A 1 100 ? -36.110 -16.991 12.871 1.00 52.56 100 ARG A C 1
ATOM 714 O O . ARG A 1 100 ? -35.881 -16.434 11.774 1.00 52.56 100 ARG A O 1
#

Nearest PDB structures (foldseek):
  8i23-assembly1_F  TM=2.790E-01  e=9.225E+00  Acetivibrio thermocellus DSM 1313

Foldseek 3Di:
DVVVVLVVVLVVLLVVLCCCQVVVVPHPQDPQLNQLSVQLSQLCVVCSVCVVVVHDDDPSVVSNVSSVCSNCCSVCVVVVQQVQCCVVVDRPSDNPPPDD

pLDDT: mean 73.82, std 10.32, range [52.31, 90.25]

Solvent-accessible surface area (backbone atoms only — not comparable to full-atom values): 5436 Å² total; per-residue (Å²): 110,71,68,57,55,49,52,49,49,51,50,50,52,42,49,51,41,45,38,38,49,70,70,30,63,90,50,92,67,46,73,56,34,31,50,10,39,52,38,20,41,54,9,45,68,58,25,45,65,46,53,76,72,68,52,78,91,51,71,27,48,52,36,23,52,49,9,48,50,40,25,48,44,53,69,45,38,66,60,51,47,52,56,57,18,45,70,64,75,49,82,82,85,59,76,59,84,74,81,126

Secondary structure (DSSP, 8-state):
-HHHHHHHHHHHHHHHHHHHHTS-TTS---HHHHHHHHHHHHHHHHHHHHHHTTPPP-HHHHHHHHHHHHHHHHHHHHHHHHHHHTTSS--SS-------

Mean predicted aligned error: 10.86 Å

Radius of gyration: 18.34 Å; Cα contacts (8 Å, |Δi|>4): 103; chains: 1; bounding box: 48×30×42 Å